Protein AF-A0A1V5NPM9-F1 (afdb_monomer)

pLDDT: mean 94.31, std 5.06, range [59.91, 98.0]

Nearest PDB structures (foldseek):
  3a4i-assembly1_B  TM=8.826E-01  e=2.961E-06  Pyrococcus horikoshii
  7sbc-assembly1_D  TM=9.118E-01  e=7.193E-06  Acinetobacter baumannii
  2dpl-assembly1_B  TM=8.838E-01  e=4.917E-06  Pyrococcus horikoshii OT3
  3uow-assembly1_B  TM=9.223E-01  e=1.983E-05  Plasmodium falciparum 3D7
  7sbc-assembly1_C  TM=8.786E-01  e=9.875E-06  Acinetobacter baumannii

Structure (mmCIF, N/CA/C/O backbone):
data_AF-A0A1V5NPM9-F1
#
_entry.id   AF-A0A1V5NPM9-F1
#
loop_
_atom_site.group_PDB
_atom_site.id
_atom_site.type_symbol
_atom_site.label_atom_id
_atom_site.label_alt_id
_atom_site.label_comp_id
_atom_site.label_asym_id
_atom_site.label_entity_id
_atom_site.label_seq_id
_atom_site.pdbx_PDB_ins_code
_atom_site.Cartn_x
_atom_site.Cartn_y
_atom_site.Cartn_z
_atom_site.occupancy
_atom_site.B_iso_or_equiv
_atom_site.auth_seq_id
_atom_site.auth_comp_id
_atom_site.auth_asym_id
_atom_site.auth_atom_id
_atom_site.pdbx_PDB_model_num
ATOM 1 N N . MET A 1 1 ? 1.838 -15.165 -14.937 1.00 59.91 1 MET A N 1
ATOM 2 C CA . MET A 1 1 ? 1.902 -13.755 -14.490 1.00 59.91 1 MET A CA 1
ATOM 3 C C . MET A 1 1 ? 2.888 -13.719 -13.334 1.00 59.91 1 MET A C 1
ATOM 5 O O . MET A 1 1 ? 3.010 -14.756 -12.697 1.00 59.91 1 MET A O 1
ATOM 9 N N . PRO A 1 2 ? 3.649 -12.637 -13.118 1.00 79.12 2 PRO A N 1
ATOM 10 C CA . PRO A 1 2 ? 4.548 -12.566 -11.967 1.00 79.12 2 PRO A CA 1
ATOM 11 C C . PRO A 1 2 ? 3.732 -12.661 -10.671 1.00 79.12 2 PRO A C 1
ATOM 13 O O . PRO A 1 2 ? 2.688 -12.020 -10.575 1.00 79.12 2 PRO A O 1
ATOM 16 N N . ASP A 1 3 ? 4.182 -13.474 -9.719 1.00 91.50 3 ASP A N 1
ATOM 17 C CA . ASP A 1 3 ? 3.528 -13.641 -8.419 1.00 91.50 3 ASP A CA 1
ATOM 18 C C . ASP A 1 3 ? 3.875 -12.482 -7.474 1.00 91.50 3 ASP A C 1
ATOM 20 O O . ASP A 1 3 ? 4.905 -11.817 -7.625 1.00 91.50 3 ASP A O 1
ATOM 24 N N . VAL A 1 4 ? 3.018 -12.243 -6.477 1.00 95.81 4 VAL A N 1
ATOM 25 C CA . VAL A 1 4 ? 3.304 -11.275 -5.411 1.00 95.81 4 VAL A CA 1
ATOM 26 C C . VAL A 1 4 ? 4.503 -11.776 -4.610 1.00 95.81 4 VAL A C 1
ATOM 28 O O . VAL A 1 4 ? 4.438 -12.825 -3.975 1.00 95.81 4 VAL A O 1
ATOM 31 N N . TRP A 1 5 ? 5.590 -11.006 -4.621 1.00 96.00 5 TRP A N 1
ATOM 32 C CA . TRP A 1 5 ? 6.775 -11.291 -3.813 1.00 96.00 5 TRP A CA 1
ATOM 33 C C . TRP A 1 5 ? 6.519 -10.949 -2.345 1.00 96.00 5 TRP A C 1
ATOM 35 O O . TRP A 1 5 ? 6.825 -11.727 -1.446 1.00 96.00 5 TRP A O 1
ATOM 45 N N . GLN A 1 6 ? 5.951 -9.769 -2.101 1.00 96.94 6 GLN A N 1
ATOM 46 C CA . GLN A 1 6 ? 5.595 -9.288 -0.772 1.00 96.94 6 GLN A CA 1
ATOM 47 C C . GLN A 1 6 ? 4.448 -8.283 -0.871 1.00 96.94 6 GLN A C 1
ATOM 49 O O . GLN A 1 6 ? 4.297 -7.626 -1.897 1.00 96.94 6 GLN A O 1
ATOM 54 N N . MET A 1 7 ? 3.656 -8.156 0.195 1.00 97.00 7 MET A N 1
ATOM 55 C CA . MET A 1 7 ? 2.586 -7.166 0.317 1.00 97.00 7 MET A CA 1
ATOM 56 C C . MET A 1 7 ? 2.572 -6.569 1.731 1.00 97.00 7 MET A C 1
ATOM 58 O O . MET A 1 7 ? 1.825 -7.055 2.581 1.00 97.00 7 MET A O 1
ATOM 62 N N . PRO A 1 8 ? 3.400 -5.549 2.020 1.00 97.88 8 PRO A N 1
ATOM 63 C CA . PRO A 1 8 ? 3.282 -4.793 3.257 1.00 97.88 8 PRO A CA 1
ATOM 64 C C . PRO A 1 8 ? 1.897 -4.153 3.375 1.00 97.88 8 PRO A C 1
ATOM 66 O O . PRO A 1 8 ? 1.313 -3.712 2.377 1.00 97.88 8 PRO A O 1
ATOM 69 N N . VAL A 1 9 ? 1.400 -4.106 4.609 1.00 96.88 9 VAL A N 1
ATOM 70 C CA . VAL A 1 9 ? 0.170 -3.411 4.994 1.00 96.88 9 VAL A CA 1
ATOM 71 C C . VAL A 1 9 ? 0.545 -2.384 6.047 1.00 96.88 9 VAL A C 1
ATOM 73 O O . VAL A 1 9 ? 1.156 -2.730 7.056 1.00 96.88 9 VAL A O 1
ATOM 76 N N . VAL A 1 10 ? 0.198 -1.125 5.807 1.00 97.19 10 VAL 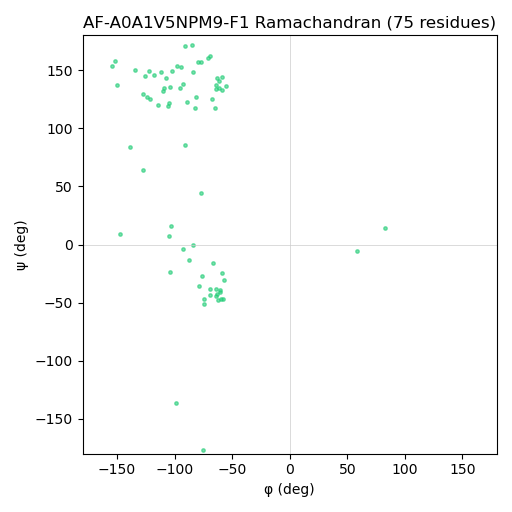A N 1
ATOM 77 C CA . VAL A 1 10 ? 0.643 0.004 6.629 1.00 97.19 10 VAL A CA 1
ATOM 78 C C . VAL A 1 10 ? -0.579 0.754 7.128 1.00 97.19 10 VAL A C 1
ATOM 80 O O . VAL A 1 10 ? -1.417 1.154 6.326 1.00 97.19 10 VAL A O 1
ATOM 83 N N . SER A 1 11 ? -0.678 0.963 8.440 1.00 95.38 11 SER A N 1
ATOM 84 C CA . SER A 1 11 ? -1.667 1.880 9.014 1.00 95.38 11 SER A CA 1
ATOM 85 C C . SER A 1 11 ? -1.133 3.301 8.919 1.00 95.38 11 SER A C 1
ATOM 87 O O . SER A 1 11 ? -0.041 3.584 9.408 1.00 95.38 11 SER A O 1
ATOM 89 N N . LEU A 1 12 ? -1.909 4.213 8.341 1.00 96.38 12 LEU A N 1
ATOM 90 C CA . LEU A 1 12 ? -1.571 5.631 8.358 1.00 96.38 12 LEU A CA 1
ATOM 91 C C . LEU A 1 12 ? -2.055 6.271 9.666 1.00 96.38 12 LEU A C 1
ATOM 93 O O . LEU A 1 12 ? -3.100 5.879 10.188 1.00 96.38 12 LEU A O 1
ATOM 97 N N . PRO A 1 13 ? -1.366 7.302 10.186 1.00 96.12 13 PRO A N 1
ATOM 98 C CA . PRO A 1 13 ? -1.849 8.112 11.304 1.00 96.12 13 PRO A CA 1
ATOM 99 C C . PRO A 1 13 ? -2.930 9.108 10.835 1.00 96.12 13 PRO A C 1
ATOM 101 O O . PRO A 1 13 ? -2.890 10.292 11.165 1.00 96.12 13 PRO A O 1
ATOM 104 N N . LEU A 1 14 ? -3.863 8.636 10.007 1.00 96.25 14 LEU A N 1
ATOM 105 C CA . LEU A 1 14 ? -4.941 9.393 9.382 1.00 96.25 14 LEU A CA 1
ATOM 106 C C . LEU A 1 14 ? -6.248 8.612 9.516 1.00 96.25 14 LEU A C 1
ATOM 108 O O . LEU A 1 14 ? -6.251 7.379 9.536 1.00 96.25 14 LEU A O 1
ATOM 112 N N . LEU A 1 15 ? -7.349 9.353 9.575 1.00 96.56 15 LEU A N 1
ATOM 113 C CA . LEU A 1 15 ? -8.701 8.812 9.535 1.00 96.56 15 LEU A CA 1
ATOM 114 C C . LEU A 1 15 ? -9.365 9.233 8.225 1.00 96.56 15 LEU A C 1
ATOM 116 O O . LEU A 1 15 ? -9.064 10.311 7.703 1.00 96.56 15 LEU A O 1
ATOM 120 N N . ASP A 1 16 ? -10.258 8.396 7.711 1.00 94.00 16 ASP A N 1
ATOM 121 C CA . ASP A 1 16 ? -11.133 8.773 6.603 1.00 94.00 16 ASP A CA 1
ATOM 122 C C . ASP A 1 16 ? -12.274 9.702 7.057 1.00 94.00 16 ASP A C 1
ATOM 124 O O . ASP A 1 16 ? -12.355 10.125 8.215 1.00 94.00 16 ASP A O 1
ATOM 128 N N . ASP A 1 17 ? -13.164 10.053 6.130 1.00 93.69 17 ASP A N 1
ATOM 129 C CA . ASP A 1 17 ? -14.310 10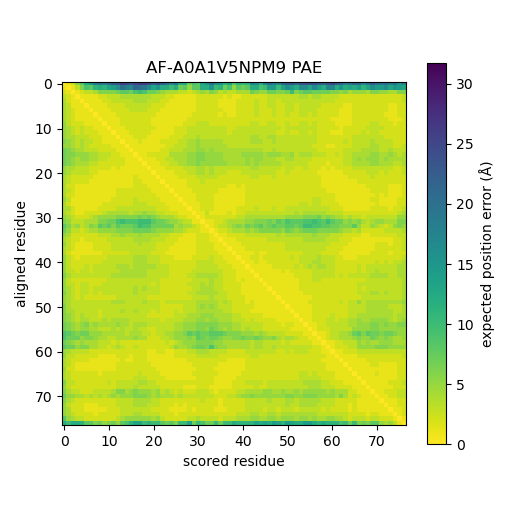.933 6.377 1.00 93.69 17 ASP A CA 1
ATOM 130 C C . ASP A 1 17 ? -15.366 10.327 7.318 1.00 93.69 17 ASP A C 1
ATOM 132 O O . ASP A 1 17 ? -16.177 11.060 7.886 1.00 93.69 17 ASP A O 1
ATOM 136 N N . THR A 1 18 ? -15.320 9.012 7.543 1.00 92.88 18 THR A N 1
ATOM 137 C CA . THR A 1 18 ? -16.155 8.298 8.518 1.00 92.88 18 THR A CA 1
ATOM 138 C C . THR A 1 18 ? -15.490 8.161 9.890 1.00 92.88 18 THR A C 1
ATOM 140 O O . THR A 1 18 ? -16.117 7.685 10.838 1.00 92.88 18 THR A O 1
ATOM 143 N N . GLY A 1 19 ? -14.241 8.618 10.025 1.00 94.88 19 GLY A N 1
ATOM 144 C CA . GLY A 1 19 ? -13.456 8.528 11.252 1.00 94.88 19 GLY A CA 1
ATOM 145 C C . GLY A 1 19 ? -12.764 7.178 11.455 1.00 94.88 19 GLY A C 1
ATOM 146 O O . GLY A 1 19 ? -12.311 6.910 12.569 1.00 94.88 19 GLY A O 1
ATOM 147 N N . LYS A 1 20 ? -12.672 6.331 10.422 1.00 94.88 20 LYS A N 1
ATOM 148 C CA . LYS A 1 20 ? -12.019 5.016 10.497 1.00 94.88 20 LYS A CA 1
ATOM 149 C C . LYS A 1 20 ? -10.547 5.070 10.055 1.00 94.88 20 LYS A C 1
ATOM 151 O O . LYS A 1 20 ? -10.191 5.930 9.247 1.00 94.88 20 LYS A O 1
ATOM 156 N N . PRO A 1 21 ? -9.674 4.173 10.559 1.00 96.12 21 PRO A N 1
ATOM 157 C CA . PRO A 1 21 ? -8.260 4.137 10.179 1.00 96.12 21 PRO A CA 1
ATOM 158 C C . PRO A 1 21 ? -8.051 3.863 8.687 1.00 96.12 21 PRO A C 1
ATOM 160 O O . PRO A 1 21 ? -8.727 3.015 8.105 1.00 96.12 21 PRO A O 1
ATOM 163 N N . ILE A 1 22 ? -7.071 4.542 8.087 1.00 96.19 22 ILE A N 1
ATOM 164 C CA . ILE A 1 22 ? -6.686 4.343 6.683 1.00 96.19 22 ILE A CA 1
ATOM 165 C C . ILE A 1 22 ? -5.511 3.369 6.596 1.00 96.19 22 ILE A C 1
ATOM 167 O O . ILE A 1 22 ? -4.511 3.525 7.303 1.00 96.19 22 ILE A O 1
ATOM 171 N N . PHE A 1 23 ? -5.594 2.417 5.668 1.00 96.00 23 PHE A N 1
ATOM 172 C CA . PHE A 1 23 ? -4.536 1.444 5.406 1.00 96.00 23 PHE A CA 1
ATOM 173 C C . PHE A 1 23 ? -3.988 1.567 3.983 1.00 96.00 23 PHE A C 1
ATOM 175 O O . PHE A 1 23 ? -4.729 1.842 3.044 1.00 96.00 23 PHE A O 1
ATOM 182 N N . VAL A 1 24 ? -2.691 1.319 3.805 1.00 97.56 24 VAL A N 1
ATOM 183 C CA . VAL A 1 24 ? -2.037 1.181 2.495 1.00 97.56 24 VAL A CA 1
ATOM 184 C C . VAL A 1 24 ? -1.645 -0.278 2.292 1.00 97.56 24 VAL A C 1
ATOM 186 O O . VAL A 1 24 ? -1.016 -0.869 3.169 1.00 97.56 24 VAL A O 1
ATOM 189 N N . ILE A 1 25 ? -1.963 -0.843 1.129 1.00 97.19 25 ILE A N 1
ATOM 190 C CA . ILE A 1 25 ? -1.403 -2.112 0.655 1.00 97.19 25 ILE A CA 1
ATOM 191 C C . ILE A 1 25 ? -0.356 -1.852 -0.425 1.00 97.19 25 ILE A C 1
ATOM 193 O O . ILE A 1 25 ? -0.565 -1.056 -1.344 1.00 97.19 25 ILE A O 1
ATOM 197 N N . ARG A 1 26 ? 0.779 -2.546 -0.325 1.00 97.94 26 ARG A N 1
ATOM 198 C CA . ARG A 1 26 ? 1.898 -2.422 -1.270 1.00 97.94 26 ARG A CA 1
ATOM 199 C C . ARG A 1 26 ? 2.331 -3.783 -1.822 1.00 97.94 26 ARG A C 1
ATOM 201 O O . ARG A 1 26 ? 3.436 -4.247 -1.556 1.00 97.94 26 ARG A O 1
ATOM 208 N N . PRO A 1 27 ? 1.483 -4.488 -2.578 1.00 97.44 27 PRO A N 1
ATOM 209 C CA . PRO A 1 27 ? 1.914 -5.717 -3.227 1.00 97.44 27 PRO A CA 1
ATOM 210 C C . PRO A 1 27 ? 2.947 -5.392 -4.312 1.00 97.44 27 PRO A C 1
ATOM 212 O O . PRO A 1 27 ? 2.700 -4.591 -5.214 1.00 97.44 27 PRO A O 1
ATOM 215 N N . VAL A 1 28 ? 4.112 -6.026 -4.238 1.00 97.81 28 VAL A N 1
ATOM 216 C CA . VAL A 1 28 ? 5.212 -5.840 -5.187 1.00 97.81 28 VAL A CA 1
ATOM 217 C C . VAL A 1 28 ? 5.606 -7.157 -5.836 1.00 97.81 28 VAL A C 1
ATOM 219 O O . VAL A 1 28 ? 5.524 -8.223 -5.226 1.00 97.81 28 VAL A O 1
ATOM 222 N N . THR A 1 29 ? 6.078 -7.076 -7.074 1.00 97.38 29 THR A N 1
ATOM 223 C CA . THR A 1 29 ? 6.737 -8.174 -7.785 1.00 97.38 29 THR A CA 1
ATOM 224 C C . THR A 1 29 ? 8.217 -7.861 -7.913 1.00 97.38 29 THR A C 1
ATOM 226 O O . THR A 1 29 ? 8.586 -6.740 -8.268 1.00 97.38 29 THR A O 1
ATOM 229 N N . SER A 1 30 ? 9.072 -8.839 -7.643 1.00 95.56 30 SER A N 1
ATOM 230 C CA . SER A 1 30 ? 10.523 -8.699 -7.747 1.00 95.56 30 SER A CA 1
ATOM 231 C C . SER A 1 30 ? 11.151 -10.051 -8.068 1.00 95.56 30 SER A C 1
ATOM 233 O O . SER A 1 30 ? 10.554 -11.085 -7.790 1.00 95.56 30 SER A O 1
ATOM 235 N N . GLU A 1 31 ? 12.356 -10.049 -8.629 1.00 93.75 31 GLU A N 1
ATOM 236 C CA . GLU A 1 31 ? 13.170 -11.262 -8.798 1.00 93.75 31 GLU A CA 1
ATOM 237 C C . GLU A 1 31 ? 14.318 -11.336 -7.777 1.00 93.75 31 GLU A C 1
ATOM 239 O O . GLU A 1 31 ? 14.842 -12.413 -7.502 1.00 93.75 31 GLU A O 1
ATOM 244 N N . ASN A 1 32 ? 14.747 -10.190 -7.232 1.00 89.38 32 ASN A N 1
ATOM 245 C CA . ASN A 1 32 ? 15.998 -10.073 -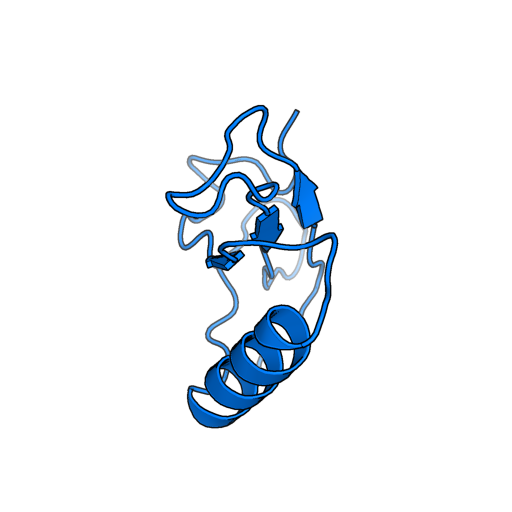6.470 1.00 89.38 32 ASN A CA 1
ATOM 246 C C . ASN A 1 32 ? 15.969 -9.030 -5.337 1.00 89.38 32 ASN A C 1
ATOM 248 O O . ASN A 1 32 ? 17.015 -8.698 -4.782 1.00 89.38 32 ASN A O 1
ATOM 252 N N . ALA A 1 33 ? 14.799 -8.469 -5.025 1.00 86.75 33 ALA A N 1
ATOM 253 C CA . ALA A 1 33 ? 14.564 -7.405 -4.048 1.00 86.75 33 ALA A CA 1
ATOM 254 C C . ALA A 1 33 ? 15.316 -6.074 -4.278 1.00 86.75 33 ALA A C 1
ATOM 256 O O . ALA A 1 33 ? 15.052 -5.109 -3.557 1.00 86.75 33 ALA A O 1
ATOM 257 N N . MET A 1 34 ? 16.213 -5.960 -5.264 1.00 92.12 34 MET A N 1
ATOM 258 C CA . MET A 1 34 ? 16.901 -4.703 -5.598 1.00 92.12 34 MET A CA 1
ATOM 259 C C . MET A 1 34 ? 16.008 -3.766 -6.411 1.00 92.12 34 MET A C 1
ATOM 261 O O . MET A 1 34 ? 16.044 -2.555 -6.205 1.00 92.12 34 MET A O 1
ATOM 265 N N . THR A 1 35 ? 15.177 -4.339 -7.282 1.00 95.56 35 THR A N 1
ATOM 266 C CA . THR A 1 35 ? 14.148 -3.632 -8.055 1.00 95.56 35 THR A CA 1
ATOM 267 C C . THR A 1 35 ? 12.798 -4.288 -7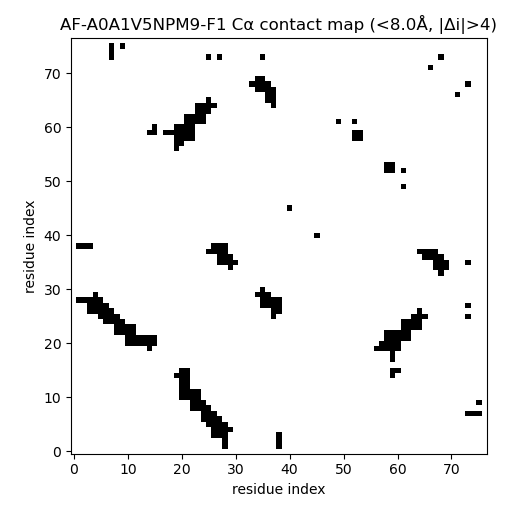.828 1.00 95.56 35 THR A C 1
ATOM 269 O O . THR A 1 35 ? 12.733 -5.501 -7.623 1.00 95.56 35 THR A O 1
ATOM 272 N N . ALA A 1 36 ? 11.729 -3.505 -7.811 1.00 97.06 36 ALA A N 1
ATOM 273 C CA . ALA A 1 36 ? 10.384 -4.035 -7.674 1.00 97.06 36 ALA A CA 1
ATOM 274 C C . ALA A 1 36 ? 9.382 -3.134 -8.393 1.00 97.06 36 ALA A C 1
ATOM 276 O O . ALA A 1 36 ? 9.431 -1.913 -8.249 1.00 97.06 36 ALA A O 1
ATOM 277 N N . ASP A 1 37 ? 8.452 -3.746 -9.112 1.00 97.25 37 ASP A N 1
ATOM 278 C CA . ASP A 1 37 ? 7.263 -3.068 -9.619 1.00 97.25 37 ASP A CA 1
ATOM 279 C C . ASP A 1 37 ? 6.089 -3.345 -8.685 1.00 97.25 37 ASP A C 1
ATOM 281 O O . ASP A 1 37 ? 6.039 -4.385 -8.021 1.00 97.25 37 ASP A O 1
ATOM 285 N N . PHE A 1 38 ? 5.117 -2.435 -8.647 1.00 96.94 38 PHE A N 1
ATOM 286 C CA . PHE A 1 38 ? 3.848 -2.744 -8.002 1.00 96.94 38 PHE A CA 1
ATOM 287 C C . PHE A 1 38 ? 3.159 -3.881 -8.766 1.00 96.94 38 PHE A C 1
ATOM 289 O O . PHE A 1 3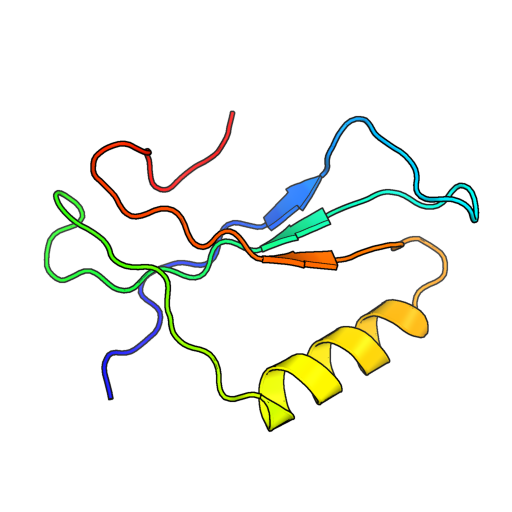8 ? 3.121 -3.909 -10.002 1.00 96.94 38 PHE A O 1
ATOM 296 N N . PHE A 1 39 ? 2.598 -4.830 -8.028 1.00 97.12 39 PHE A N 1
ATOM 297 C CA . PHE A 1 39 ? 1.794 -5.888 -8.614 1.00 97.12 39 PHE A CA 1
ATOM 298 C C . PHE A 1 39 ? 0.550 -5.263 -9.249 1.00 97.12 39 PHE A C 1
ATOM 300 O O . PHE A 1 39 ? -0.106 -4.419 -8.642 1.00 97.12 39 PHE A O 1
ATOM 307 N N . ARG A 1 40 ? 0.202 -5.653 -10.475 1.00 95.31 40 ARG A N 1
ATOM 308 C CA . ARG A 1 40 ? -1.039 -5.207 -11.124 1.00 95.31 40 ARG A CA 1
ATOM 309 C C . ARG A 1 40 ? -2.142 -6.202 -10.790 1.00 95.31 40 ARG A C 1
ATOM 311 O O . ARG A 1 40 ? -2.348 -7.155 -11.537 1.00 95.31 40 ARG A O 1
ATOM 318 N N . MET A 1 41 ? -2.792 -5.997 -9.647 1.00 95.06 41 MET A N 1
ATOM 319 C CA . MET A 1 41 ? -3.893 -6.851 -9.212 1.00 95.06 41 MET A CA 1
ATOM 320 C C . MET A 1 41 ? -5.068 -6.757 -10.186 1.00 95.06 41 MET A C 1
ATOM 322 O O . MET A 1 41 ? -5.353 -5.688 -10.733 1.00 95.06 41 MET A O 1
ATOM 326 N N . ASP A 1 42 ? -5.737 -7.887 -10.408 1.00 95.31 42 ASP A N 1
ATOM 327 C CA . ASP A 1 42 ? -6.940 -7.922 -11.227 1.00 95.31 42 ASP A CA 1
ATOM 328 C C . ASP A 1 42 ? -8.015 -6.989 -10.628 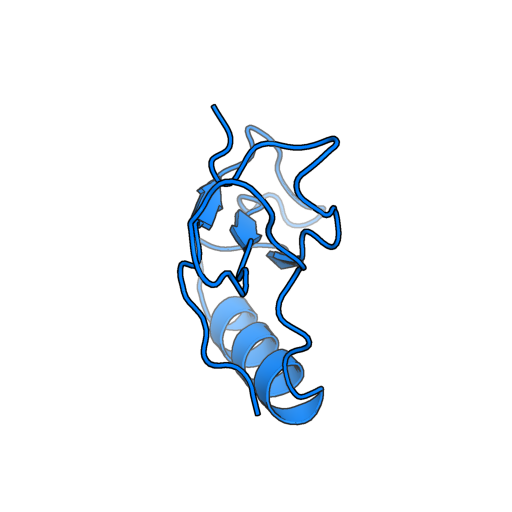1.00 95.31 42 ASP A C 1
ATOM 330 O O . ASP A 1 42 ? -8.264 -7.039 -9.419 1.00 95.31 42 ASP A O 1
ATOM 334 N N . PRO A 1 43 ? -8.678 -6.143 -11.437 1.00 94.31 43 PRO A N 1
ATOM 335 C CA . PRO A 1 43 ? -9.701 -5.228 -10.936 1.00 94.31 43 PRO A CA 1
ATOM 336 C C . PRO A 1 43 ? -10.863 -5.917 -10.205 1.00 94.31 43 PRO A C 1
ATOM 338 O O . PRO A 1 43 ? -11.436 -5.332 -9.285 1.00 94.31 43 PRO A O 1
ATOM 341 N N . GLY A 1 44 ? -11.212 -7.151 -10.582 1.00 97.12 44 GLY A N 1
ATOM 342 C CA . GLY A 1 44 ? -12.231 -7.946 -9.898 1.00 97.12 44 GLY A CA 1
ATOM 343 C C . GLY A 1 44 ? -11.777 -8.379 -8.506 1.00 97.12 44 GLY A C 1
ATOM 344 O O . GLY A 1 44 ? -12.531 -8.238 -7.544 1.00 97.12 44 GLY A O 1
ATOM 345 N N . GLN A 1 45 ? -10.524 -8.823 -8.376 1.00 95.00 45 GLN A N 1
ATOM 346 C CA . GLN A 1 45 ? -9.914 -9.135 -7.078 1.00 95.00 45 GLN A CA 1
ATOM 347 C C . GLN A 1 45 ? -9.808 -7.897 -6.178 1.00 95.00 45 GLN A C 1
ATOM 349 O O . GLN A 1 45 ? -10.144 -7.980 -4.998 1.00 95.00 45 GLN A O 1
ATOM 354 N N . LEU A 1 46 ? -9.409 -6.745 -6.734 1.00 94.19 46 LEU A N 1
ATOM 355 C CA . LEU A 1 46 ? -9.398 -5.473 -6.003 1.00 94.19 46 LEU A CA 1
ATOM 356 C C . LEU A 1 46 ? -10.794 -5.103 -5.506 1.00 94.19 46 LEU A C 1
ATOM 358 O O . LEU A 1 46 ? -10.957 -4.794 -4.332 1.00 94.19 46 LEU A O 1
ATOM 362 N N . SER A 1 47 ? -11.807 -5.201 -6.369 1.00 94.38 47 SER A N 1
ATOM 363 C CA . SER A 1 47 ? -13.197 -4.904 -5.997 1.00 94.38 47 SER A CA 1
ATOM 364 C C . SER A 1 47 ? -13.697 -5.821 -4.876 1.00 94.38 47 SER A C 1
ATOM 366 O O . SER A 1 47 ? -14.357 -5.365 -3.944 1.00 94.38 47 SER A O 1
ATOM 368 N N . GLN A 1 48 ? -13.353 -7.112 -4.934 1.00 95.69 48 GLN A N 1
ATOM 369 C CA . GLN A 1 48 ?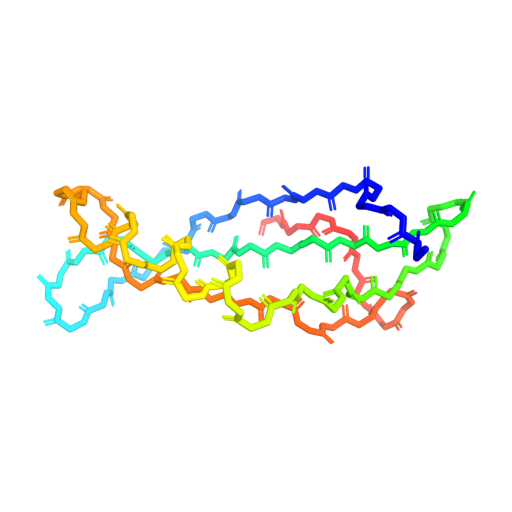 -13.689 -8.066 -3.879 1.00 95.69 48 GLN A CA 1
ATOM 370 C C . GLN A 1 48 ? -12.992 -7.719 -2.556 1.00 95.69 48 GLN A C 1
ATOM 372 O O . GLN A 1 48 ? -13.640 -7.749 -1.511 1.00 95.69 48 GLN A O 1
ATOM 377 N N . LEU A 1 49 ? -11.701 -7.376 -2.596 1.00 93.94 49 LEU A N 1
ATOM 378 C CA . LEU A 1 49 ? -10.939 -6.979 -1.413 1.00 93.94 49 LEU A CA 1
ATOM 379 C C . LEU A 1 49 ? -11.516 -5.708 -0.778 1.00 93.94 49 LEU A C 1
ATOM 381 O O . LEU A 1 49 ? -11.753 -5.686 0.426 1.00 93.94 49 LEU A O 1
ATOM 385 N N . THR A 1 50 ? -11.797 -4.677 -1.580 1.00 91.75 50 THR A N 1
ATOM 386 C CA . THR A 1 50 ? -12.415 -3.433 -1.099 1.00 91.75 50 THR A CA 1
ATOM 387 C C . THR A 1 50 ? -13.755 -3.713 -0.427 1.00 91.75 50 THR A C 1
ATOM 389 O O . THR A 1 50 ? -13.963 -3.276 0.700 1.00 91.75 50 THR A O 1
ATOM 392 N N . SER A 1 51 ? -14.619 -4.521 -1.052 1.00 93.56 51 SER A N 1
ATOM 393 C CA . SER A 1 51 ? -15.907 -4.883 -0.456 1.00 93.56 51 SER A CA 1
ATOM 394 C C . SER A 1 51 ? -15.742 -5.616 0.877 1.00 93.56 51 SER A C 1
ATOM 396 O O . SER A 1 51 ? -16.483 -5.345 1.815 1.00 93.56 51 SER A O 1
ATOM 398 N N . GLN A 1 52 ? -14.760 -6.511 1.014 1.00 94.00 52 GLN A N 1
ATOM 399 C CA . GLN A 1 52 ? -14.496 -7.189 2.288 1.00 94.00 52 GLN A CA 1
ATOM 400 C C . GLN A 1 52 ? -14.059 -6.218 3.393 1.00 94.00 52 GLN A C 1
ATOM 402 O O . GLN A 1 52 ? -14.492 -6.381 4.531 1.00 94.00 52 GLN A O 1
ATOM 407 N N . ILE A 1 53 ? -13.247 -5.209 3.064 1.00 91.56 53 ILE A N 1
ATOM 408 C CA . ILE A 1 53 ? -12.798 -4.195 4.029 1.00 91.56 53 ILE A CA 1
ATOM 409 C C . ILE A 1 53 ? -13.942 -3.281 4.469 1.00 91.56 53 ILE A C 1
ATOM 411 O O . ILE A 1 53 ? -14.044 -2.983 5.653 1.00 91.56 53 ILE A O 1
ATOM 415 N N . GLU A 1 54 ? -14.849 -2.902 3.567 1.00 89.25 54 GLU A N 1
ATOM 416 C CA . GLU A 1 54 ? -16.018 -2.073 3.909 1.00 89.25 54 GLU A CA 1
ATOM 417 C C . GLU A 1 54 ? -16.930 -2.710 4.974 1.00 89.25 54 GLU A C 1
ATOM 419 O O . GLU A 1 54 ? -17.641 -1.997 5.683 1.00 89.25 54 GLU A O 1
ATOM 424 N N . HIS A 1 55 ? -16.904 -4.041 5.115 1.00 92.25 55 HIS A N 1
ATOM 425 C CA . HIS A 1 55 ? -17.666 -4.772 6.134 1.00 92.25 55 HIS A CA 1
ATOM 426 C C . HIS A 1 55 ? -16.964 -4.841 7.502 1.00 92.25 55 HIS A C 1
ATOM 428 O O . HIS A 1 55 ? -17.512 -5.440 8.428 1.00 92.25 55 HIS A O 1
ATOM 434 N N . LEU A 1 56 ? -15.766 -4.267 7.643 1.00 92.69 56 LEU A N 1
ATOM 435 C CA . LEU A 1 56 ? -15.036 -4.205 8.906 1.00 92.69 56 LEU A CA 1
ATOM 436 C C . LEU A 1 56 ? -15.346 -2.898 9.648 1.00 92.69 56 LEU A C 1
ATOM 438 O O . LEU A 1 56 ? -15.393 -1.805 9.074 1.00 92.69 56 LEU A O 1
ATOM 442 N N . ASP A 1 57 ? -15.537 -2.997 10.960 1.00 90.19 57 ASP A N 1
ATOM 443 C CA . ASP A 1 57 ? -15.818 -1.832 11.804 1.00 90.19 57 ASP A CA 1
ATOM 444 C C . ASP A 1 57 ? -14.560 -0.993 12.081 1.00 90.19 57 ASP A C 1
ATOM 446 O O . ASP A 1 57 ? -14.655 0.218 12.276 1.00 90.19 57 ASP A O 1
ATOM 450 N N . ASP A 1 58 ? -13.385 -1.619 12.053 1.00 91.62 58 ASP A N 1
ATOM 451 C CA . ASP A 1 58 ? -12.084 -1.058 12.427 1.00 91.62 58 ASP A CA 1
ATOM 452 C C . ASP A 1 58 ? -11.172 -0.728 11.233 1.00 91.62 58 ASP A C 1
ATOM 454 O O . ASP A 1 58 ? -10.026 -0.317 11.429 1.00 91.62 58 ASP A O 1
ATOM 458 N N . ALA A 1 59 ? -11.683 -0.841 10.004 1.00 93.62 59 ALA A N 1
ATOM 459 C CA . ALA A 1 59 ? -10.968 -0.463 8.793 1.00 93.62 59 ALA A CA 1
ATOM 460 C C . ALA A 1 59 ? -11.786 0.497 7.927 1.00 93.62 59 ALA A C 1
ATOM 462 O O . ALA A 1 59 ? -12.962 0.270 7.641 1.00 93.62 59 ALA A O 1
ATOM 463 N N . GLY A 1 60 ? -11.142 1.597 7.552 1.00 92.69 60 GLY A N 1
ATOM 464 C CA . GLY A 1 60 ? -11.673 2.602 6.648 1.00 92.69 60 GLY A CA 1
ATOM 465 C C . GLY A 1 60 ? -11.143 2.413 5.233 1.00 92.69 60 GLY A C 1
ATOM 466 O O . GLY A 1 60 ? -11.049 1.299 4.715 1.00 92.69 60 GLY A O 1
ATOM 467 N N . MET A 1 61 ? -10.759 3.522 4.606 1.00 93.56 61 MET A N 1
ATOM 468 C CA . MET A 1 61 ? -10.179 3.519 3.262 1.00 93.56 61 MET A CA 1
ATOM 469 C C . MET A 1 61 ? -8.941 2.613 3.128 1.00 93.56 61 MET A C 1
ATOM 471 O O . MET A 1 61 ? -8.007 2.664 3.934 1.00 93.56 61 MET A O 1
ATOM 475 N N . LEU A 1 62 ? -8.900 1.863 2.022 1.00 95.12 62 LEU A N 1
ATOM 476 C CA . LEU A 1 62 ? -7.733 1.113 1.563 1.00 95.12 62 LEU A CA 1
ATOM 477 C C . LEU A 1 62 ? -7.084 1.826 0.370 1.00 95.12 62 LEU A C 1
ATOM 479 O O . LEU A 1 62 ? -7.715 2.020 -0.668 1.00 95.12 62 LEU A O 1
ATOM 483 N N . LEU A 1 63 ? -5.811 2.185 0.497 1.00 96.44 63 LEU A N 1
ATOM 484 C CA . LEU A 1 63 ? -4.999 2.777 -0.562 1.00 96.44 63 LEU A CA 1
ATOM 485 C C . LEU A 1 63 ? -4.065 1.726 -1.169 1.00 96.44 63 LEU A C 1
ATOM 487 O O . LEU A 1 63 ? -3.603 0.819 -0.480 1.00 96.44 63 LEU A O 1
ATOM 491 N N . TYR A 1 64 ? -3.751 1.871 -2.454 1.00 97.56 64 TYR A N 1
ATOM 492 C CA . TYR A 1 64 ? -2.840 0.981 -3.172 1.00 97.56 64 TYR A CA 1
ATOM 493 C C . TYR A 1 64 ? -1.591 1.744 -3.594 1.00 97.56 64 TYR A C 1
ATOM 495 O O . TYR A 1 64 ? -1.683 2.716 -4.347 1.00 97.56 64 TYR A O 1
ATOM 503 N N . ASP A 1 65 ? -0.420 1.313 -3.137 1.00 98.00 65 ASP A N 1
ATOM 504 C CA . ASP A 1 65 ? 0.829 1.964 -3.519 1.00 98.00 65 ASP A CA 1
ATOM 505 C C . ASP A 1 65 ? 1.317 1.465 -4.889 1.00 98.00 65 ASP A C 1
ATOM 507 O O . ASP A 1 65 ? 1.636 0.291 -5.080 1.00 98.00 65 ASP A O 1
ATOM 511 N N . VAL A 1 66 ? 1.384 2.388 -5.850 1.00 97.56 66 VAL A N 1
ATOM 512 C CA . VAL A 1 66 ? 1.793 2.145 -7.243 1.00 97.56 66 VAL A CA 1
ATOM 513 C C . VAL A 1 66 ? 3.224 2.616 -7.540 1.00 97.56 66 VAL A C 1
ATOM 515 O O . VAL A 1 66 ? 3.609 2.778 -8.698 1.00 97.56 66 VAL A O 1
ATOM 518 N N . THR A 1 67 ? 4.030 2.861 -6.505 1.00 97.88 67 THR A N 1
ATOM 519 C CA . THR A 1 67 ? 5.383 3.419 -6.643 1.00 97.88 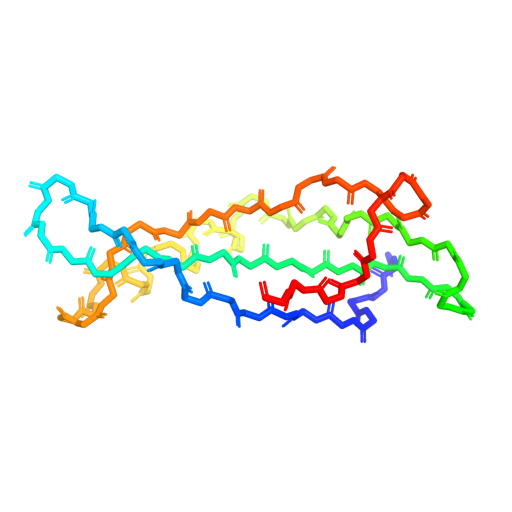67 THR A CA 1
ATOM 520 C C . THR A 1 67 ? 6.428 2.312 -6.823 1.00 97.88 67 THR A C 1
ATOM 522 O O . THR A 1 67 ? 6.558 1.459 -5.939 1.00 97.88 67 THR A O 1
ATOM 525 N N . PRO A 1 68 ? 7.229 2.306 -7.903 1.00 96.38 68 PRO A N 1
ATOM 526 C CA . PRO A 1 68 ? 8.276 1.305 -8.088 1.00 96.38 68 PRO A CA 1
ATOM 527 C C . PRO A 1 68 ? 9.454 1.502 -7.121 1.00 96.38 68 PRO A C 1
ATOM 529 O O . PRO A 1 68 ? 9.680 2.582 -6.566 1.00 96.38 68 PRO A O 1
ATOM 532 N N . LYS A 1 69 ? 10.234 0.435 -6.944 1.00 97.06 69 LYS A N 1
ATOM 533 C CA . LYS A 1 69 ? 11.565 0.455 -6.333 1.00 97.06 69 LYS A CA 1
ATOM 534 C C . LYS A 1 69 ? 12.615 0.287 -7.436 1.00 97.06 69 LYS A C 1
ATOM 536 O O . LYS A 1 69 ? 12.650 -0.783 -8.047 1.00 97.06 69 LYS A O 1
ATOM 541 N N . PRO A 1 70 ? 13.528 1.253 -7.640 1.00 96.00 70 PRO A N 1
ATOM 542 C CA . PRO A 1 70 ? 13.518 2.641 -7.140 1.00 96.00 70 PRO A CA 1
ATOM 543 C C . PRO A 1 70 ? 12.417 3.511 -7.807 1.00 96.00 70 PRO A C 1
ATOM 545 O O . PRO A 1 70 ? 11.932 3.134 -8.874 1.00 96.00 70 PRO A O 1
ATOM 548 N N . PRO A 1 71 ? 12.024 4.672 -7.227 1.00 94.81 71 PRO A N 1
ATOM 549 C CA . PRO A 1 71 ? 12.707 5.416 -6.158 1.00 94.81 71 PRO A CA 1
ATOM 550 C C . PRO A 1 71 ? 12.359 4.991 -4.725 1.00 94.81 71 PRO A C 1
ATOM 552 O O . PRO A 1 71 ? 13.068 5.389 -3.806 1.00 94.81 71 PRO A O 1
ATOM 555 N N . ALA A 1 72 ? 11.300 4.208 -4.517 1.00 96.56 72 ALA A N 1
ATOM 556 C CA . ALA A 1 72 ? 10.852 3.829 -3.177 1.00 96.56 72 ALA A CA 1
ATOM 557 C C . ALA A 1 72 ? 11.601 2.606 -2.612 1.00 96.56 72 ALA A C 1
ATOM 559 O O . ALA A 1 72 ? 12.335 1.908 -3.316 1.00 96.56 72 ALA A O 1
ATOM 560 N N . THR A 1 73 ? 11.370 2.309 -1.334 1.00 96.44 73 THR A N 1
ATOM 561 C CA . THR A 1 73 ? 11.677 1.024 -0.686 1.00 96.44 73 THR A CA 1
ATOM 562 C C . THR A 1 73 ? 10.481 0.067 -0.775 1.00 96.44 73 THR A C 1
ATOM 564 O O . THR A 1 73 ? 9.414 0.442 -1.258 1.00 96.44 73 THR A O 1
ATOM 567 N N . ILE A 1 74 ? 10.652 -1.207 -0.394 1.00 95.94 74 ILE A N 1
ATOM 568 C CA . ILE A 1 74 ? 9.514 -2.148 -0.325 1.00 95.94 74 ILE A CA 1
ATOM 569 C C . ILE A 1 74 ? 8.668 -1.831 0.908 1.00 95.94 74 ILE A C 1
ATOM 571 O O . ILE A 1 74 ? 7.471 -1.630 0.765 1.00 95.94 74 ILE A O 1
ATOM 575 N N . GLU A 1 75 ? 9.294 -1.725 2.076 1.00 96.56 75 GLU A N 1
ATOM 576 C CA . GLU A 1 75 ? 8.616 -1.338 3.314 1.00 96.56 75 GLU A CA 1
ATOM 577 C C . GLU A 1 75 ? 8.355 0.166 3.377 1.00 96.56 75 GLU A C 1
ATOM 579 O O . GLU A 1 75 ? 9.066 0.959 2.747 1.00 96.56 75 GLU A O 1
ATOM 584 N N . TRP A 1 76 ? 7.359 0.521 4.184 1.00 94.56 76 TRP A N 1
ATOM 585 C CA . TRP A 1 76 ? 7.154 1.861 4.723 1.00 94.56 76 TRP A CA 1
ATOM 586 C C . TRP A 1 76 ? 7.511 1.837 6.216 1.00 94.56 76 TRP A C 1
ATOM 588 O O . TRP A 1 76 ? 7.248 0.837 6.887 1.00 94.56 76 TRP A O 1
ATOM 598 N N . GLU A 1 77 ? 8.103 2.924 6.710 1.00 83.56 77 GLU A N 1
ATOM 599 C CA . GLU A 1 77 ? 8.460 3.140 8.124 1.00 83.56 77 GLU A CA 1
ATOM 600 C C . GLU A 1 77 ? 7.501 4.127 8.796 1.00 83.56 77 GLU A C 1
ATOM 602 O O . GLU A 1 77 ? 7.054 5.076 8.106 1.00 83.56 77 GLU A O 1
#

Mean predicted aligned error: 3.06 Å

Foldseek 3Di:
DFDFPDWDKDWDPDADPVRAIEIEIFG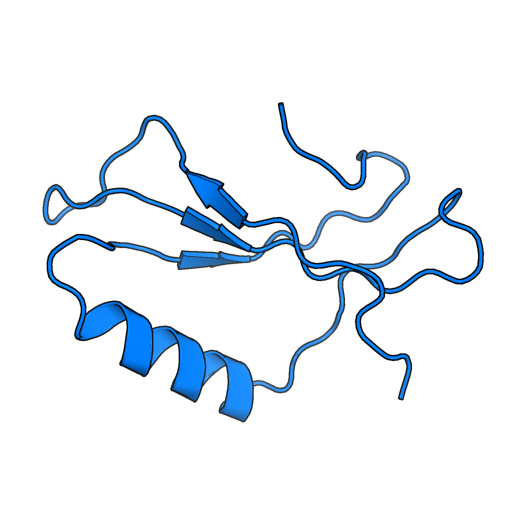WGDDPQQKIFGDPDDPVVVVVVQVVQVPDPRYDHYHYDGQIPVVDHSDDD

Secondary structure (DSSP, 8-state):
-PPP-B--EEEEEEE-TTSPEEEEE--EE-SSSSSBEEP---HHHHHHHHHHHHT-SS---EEE----BTTS-SS--

Sequence (77 aa):
MPDVWQMPVVSLPLLDDTGKPIFVIRPVTSENAMTADFFRMDPGQLSQLTSQIEHLDDAGMLLYDVTPKPPATIEWE

Radius of gyration: 13.37 Å; Cα contacts (8 Å, |Δi|>4): 129; chains: 1; bounding box: 35×25×27 Å

Solvent-accessible surface area (backbone atoms only — not comparable to full-atom values): 4673 Å² total; per-residue (Å²): 128,89,61,75,66,49,61,53,74,44,79,50,103,46,60,42,99,87,68,23,43,26,35,37,41,35,40,23,29,54,93,77,79,76,47,32,43,42,52,84,71,54,68,68,59,51,52,52,52,52,55,57,39,70,76,39,90,79,41,39,54,79,44,75,52,76,70,33,25,72,90,47,67,86,72,87,134